Protein AF-A0ABD1R7N3-F1 (afdb_monomer)

Structure (mmCIF, N/CA/C/O backbone):
data_AF-A0ABD1R7N3-F1
#
_entry.id   AF-A0ABD1R7N3-F1
#
loop_
_atom_site.group_PDB
_atom_site.id
_atom_site.type_symbol
_atom_site.label_atom_id
_atom_site.label_alt_id
_atom_site.label_comp_id
_atom_site.label_asym_id
_atom_site.label_entity_id
_atom_site.label_seq_id
_atom_site.pdbx_PDB_ins_code
_atom_site.Cartn_x
_atom_site.Cartn_y
_atom_site.Cartn_z
_atom_site.occupancy
_atom_site.B_iso_or_equiv
_atom_site.auth_seq_id
_atom_site.auth_comp_id
_atom_site.auth_asym_id
_atom_site.auth_atom_id
_atom_site.pdbx_PDB_model_num
ATOM 1 N N . MET A 1 1 ? 25.320 10.946 -57.140 1.00 37.78 1 MET A N 1
ATOM 2 C CA . MET A 1 1 ? 24.862 9.966 -56.133 1.00 37.78 1 MET A CA 1
ATOM 3 C C . MET A 1 1 ? 26.079 9.510 -55.346 1.00 37.78 1 MET A C 1
ATOM 5 O O . MET A 1 1 ? 26.858 8.712 -55.850 1.00 37.78 1 MET A O 1
ATOM 9 N N . ALA A 1 2 ? 26.329 10.124 -54.188 1.00 44.28 2 ALA A N 1
ATOM 10 C CA . ALA A 1 2 ? 27.490 9.799 -53.368 1.00 44.28 2 ALA A CA 1
ATOM 11 C C . ALA A 1 2 ? 27.186 8.531 -52.565 1.00 44.28 2 ALA A C 1
ATOM 13 O O . ALA A 1 2 ? 26.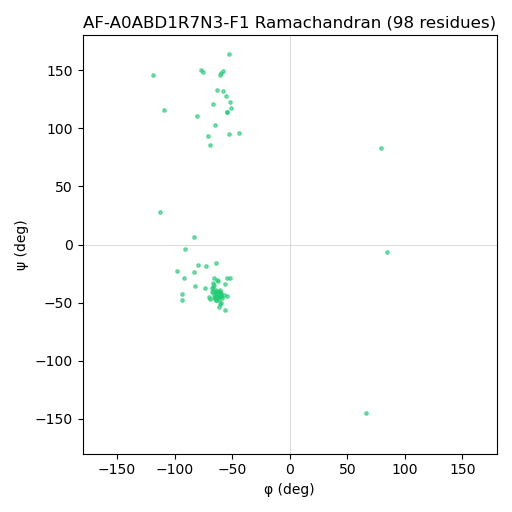324 8.531 -51.690 1.00 44.28 2 ALA A O 1
ATOM 14 N N . PHE A 1 3 ? 27.867 7.446 -52.925 1.00 52.19 3 PHE A N 1
ATOM 15 C CA . PHE A 1 3 ? 27.916 6.218 -52.146 1.00 52.19 3 PHE A CA 1
ATOM 16 C C . PHE A 1 3 ? 28.408 6.541 -50.732 1.00 52.19 3 PHE A C 1
ATOM 18 O O . PHE A 1 3 ? 29.454 7.173 -50.573 1.00 52.19 3 PHE A O 1
ATOM 25 N N . PHE A 1 4 ? 27.655 6.097 -49.725 1.00 57.94 4 PHE A N 1
ATOM 26 C CA . PHE A 1 4 ? 28.059 6.072 -48.323 1.00 57.94 4 PHE A CA 1
ATOM 27 C C . PHE A 1 4 ? 29.414 5.358 -48.198 1.00 57.94 4 PHE A C 1
ATOM 29 O O . PHE A 1 4 ? 29.488 4.130 -48.145 1.00 57.94 4 PHE A O 1
ATOM 36 N N . ARG A 1 5 ? 30.510 6.124 -48.180 1.00 57.84 5 ARG A N 1
ATOM 37 C CA . ARG A 1 5 ? 31.811 5.635 -47.726 1.00 57.84 5 ARG A CA 1
ATOM 38 C C . ARG A 1 5 ? 31.699 5.474 -46.216 1.00 57.84 5 ARG A C 1
ATOM 40 O O . ARG A 1 5 ? 31.892 6.441 -45.494 1.00 57.84 5 ARG A O 1
ATOM 47 N N . LEU A 1 6 ? 31.359 4.268 -45.770 1.00 58.22 6 LEU A N 1
ATOM 48 C CA . LEU A 1 6 ? 31.464 3.881 -44.367 1.00 58.22 6 LEU A CA 1
ATOM 49 C C . LEU A 1 6 ? 32.949 3.905 -43.993 1.00 58.22 6 LEU A C 1
ATOM 51 O O . LEU A 1 6 ? 33.724 3.037 -44.401 1.00 58.22 6 LEU A O 1
ATOM 55 N N . ILE A 1 7 ? 33.366 4.955 -43.295 1.00 64.19 7 ILE A N 1
ATOM 56 C CA . ILE A 1 7 ? 34.734 5.099 -42.790 1.00 64.19 7 ILE A CA 1
ATOM 57 C C . ILE A 1 7 ? 34.848 4.194 -41.554 1.00 64.19 7 ILE A C 1
ATOM 59 O O . ILE A 1 7 ? 33.870 3.986 -40.846 1.00 64.19 7 ILE A O 1
ATOM 63 N N . SER A 1 8 ? 36.029 3.647 -41.245 1.00 62.38 8 SER A N 1
ATOM 64 C CA . SER A 1 8 ? 36.228 2.774 -40.064 1.00 62.38 8 SER A CA 1
ATOM 65 C C . SER A 1 8 ? 35.714 3.399 -38.744 1.00 62.38 8 SER A C 1
ATOM 67 O O . SER A 1 8 ? 35.243 2.700 -37.846 1.00 62.38 8 SER A O 1
ATOM 69 N N . GLY A 1 9 ? 35.716 4.736 -38.658 1.00 67.25 9 GLY A N 1
ATOM 70 C CA . GLY A 1 9 ? 35.115 5.501 -37.562 1.00 67.25 9 GLY A CA 1
ATOM 71 C C . GLY A 1 9 ? 33.592 5.352 -37.426 1.00 67.25 9 GLY A C 1
ATOM 72 O O . GLY A 1 9 ? 33.102 5.356 -36.299 1.00 67.25 9 GLY A O 1
ATOM 73 N N . ASP A 1 10 ? 32.854 5.132 -38.520 1.00 75.69 10 ASP A N 1
ATOM 74 C CA . ASP A 1 10 ? 31.395 4.937 -38.498 1.00 75.69 10 ASP A CA 1
ATOM 75 C C . ASP A 1 10 ? 31.008 3.642 -37.784 1.00 75.69 10 ASP A C 1
ATOM 77 O O . ASP A 1 10 ? 30.027 3.609 -37.047 1.00 75.69 10 ASP A O 1
ATOM 81 N N . VAL A 1 11 ? 31.802 2.577 -37.938 1.00 81.25 11 VAL A N 1
ATOM 82 C CA . VAL A 1 11 ? 31.553 1.295 -37.256 1.00 81.25 11 VAL A CA 1
ATOM 83 C C . VAL A 1 11 ? 31.729 1.450 -35.746 1.00 81.25 11 VAL A C 1
ATOM 85 O O . VAL A 1 11 ? 30.952 0.900 -34.965 1.00 81.25 11 VAL A O 1
ATOM 88 N N . THR A 1 12 ? 32.732 2.216 -35.320 1.00 83.94 12 THR A N 1
ATOM 89 C CA . THR A 1 12 ? 32.973 2.504 -33.901 1.00 83.94 12 THR A CA 1
ATOM 90 C C . THR A 1 12 ? 31.887 3.415 -33.331 1.00 83.94 12 THR A C 1
ATOM 92 O O . THR A 1 12 ? 31.340 3.110 -32.274 1.00 83.94 12 THR A O 1
ATOM 95 N N . GLY A 1 13 ? 31.508 4.478 -34.049 1.00 85.06 13 GLY A N 1
ATOM 96 C CA . GLY A 1 13 ? 30.410 5.362 -33.654 1.00 85.06 13 GLY A CA 1
ATOM 97 C C . GLY A 1 13 ? 29.079 4.618 -33.542 1.00 85.06 13 GLY A C 1
ATOM 98 O O . GLY A 1 13 ? 28.384 4.739 -32.536 1.00 85.06 13 GLY A O 1
ATOM 99 N N . PHE A 1 14 ? 28.766 3.761 -34.516 1.00 88.50 14 PHE A N 1
ATOM 100 C CA . PHE A 1 14 ? 27.571 2.922 -34.494 1.00 88.50 14 PHE A CA 1
ATOM 101 C C . PHE A 1 14 ? 27.558 1.959 -33.302 1.00 88.50 14 PHE A C 1
ATOM 103 O O . PHE A 1 14 ? 26.537 1.832 -32.633 1.00 88.50 14 PHE A O 1
ATOM 110 N N . LYS A 1 15 ? 28.691 1.320 -32.979 1.00 87.56 15 LYS A N 1
ATOM 111 C CA . LYS A 1 15 ? 28.809 0.455 -31.792 1.00 87.56 15 LYS A CA 1
ATOM 112 C C . LYS A 1 15 ? 28.557 1.217 -30.494 1.00 87.56 15 LYS A C 1
ATOM 114 O O . LYS A 1 15 ? 27.874 0.696 -29.617 1.00 87.56 15 LYS A O 1
ATOM 119 N N . VAL A 1 16 ? 29.077 2.439 -30.377 1.00 92.56 16 VAL A N 1
ATOM 120 C CA . VAL A 1 16 ? 28.853 3.291 -29.201 1.00 92.56 16 VAL A CA 1
ATOM 121 C C . VAL A 1 16 ? 27.383 3.688 -29.095 1.00 92.56 16 VAL A C 1
ATOM 123 O O . VAL A 1 16 ? 26.798 3.540 -28.028 1.00 92.56 16 VAL A O 1
ATOM 126 N N . LEU A 1 17 ? 26.761 4.121 -30.195 1.00 94.44 17 LEU A N 1
ATOM 127 C CA . LEU A 1 17 ? 25.337 4.467 -30.218 1.00 94.44 17 LEU A CA 1
ATOM 128 C C . LEU A 1 17 ? 24.450 3.263 -29.890 1.00 94.44 17 LEU A C 1
ATOM 130 O O . LEU A 1 17 ? 23.499 3.397 -29.124 1.00 94.44 17 LEU A O 1
ATOM 134 N N . LEU A 1 18 ? 24.784 2.081 -30.412 1.00 94.94 18 LEU A N 1
ATOM 135 C CA . LEU A 1 18 ? 24.074 0.842 -30.115 1.00 94.94 18 LEU A CA 1
ATOM 136 C C . LEU A 1 18 ? 24.205 0.464 -28.634 1.00 94.94 18 LEU A C 1
ATOM 138 O O . LEU A 1 18 ? 23.207 0.138 -27.998 1.00 94.9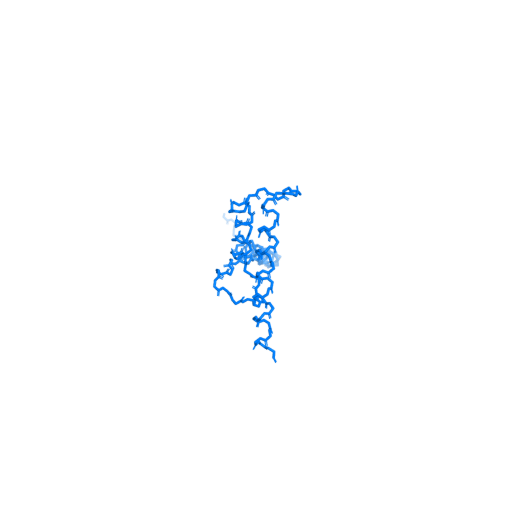4 18 LEU A O 1
ATOM 142 N N . ALA A 1 19 ? 25.410 0.551 -28.065 1.00 94.56 19 ALA A N 1
ATOM 143 C CA . ALA A 1 19 ? 25.632 0.304 -26.643 1.00 94.56 19 ALA A CA 1
ATOM 144 C C . ALA A 1 19 ? 24.854 1.298 -25.768 1.00 94.56 19 ALA A C 1
ATOM 146 O O . ALA A 1 19 ? 24.235 0.900 -24.781 1.00 94.56 19 ALA A O 1
ATOM 147 N N . LEU A 1 20 ? 24.828 2.576 -26.161 1.00 96.19 20 LEU A N 1
ATOM 148 C CA . LEU A 1 20 ? 24.064 3.610 -25.474 1.00 96.19 20 LEU A CA 1
ATOM 149 C C . LEU A 1 20 ? 22.561 3.311 -25.530 1.00 96.19 20 LEU A C 1
ATOM 151 O O . LEU A 1 20 ? 21.890 3.352 -24.505 1.00 96.19 20 LEU A O 1
ATOM 155 N N . ALA A 1 21 ? 22.044 2.945 -26.704 1.00 97.00 21 ALA A N 1
ATOM 156 C CA . ALA A 1 21 ? 20.639 2.600 -26.894 1.00 97.00 21 ALA A CA 1
ATOM 157 C C . ALA A 1 21 ? 20.227 1.382 -26.055 1.00 97.00 21 ALA A C 1
ATOM 159 O O . ALA A 1 21 ? 19.177 1.411 -25.419 1.00 97.00 21 ALA A O 1
ATOM 160 N N . ILE A 1 22 ? 21.065 0.342 -25.999 1.00 97.00 22 ILE A N 1
ATOM 161 C CA . ILE A 1 22 ? 20.819 -0.839 -25.159 1.00 97.00 22 ILE A CA 1
ATOM 162 C C . ILE A 1 22 ? 20.820 -0.449 -23.681 1.00 97.00 22 ILE A C 1
ATOM 164 O O . ILE A 1 22 ? 19.902 -0.816 -22.955 1.00 97.00 22 ILE A O 1
ATOM 168 N N . MET A 1 23 ? 21.814 0.318 -23.234 1.00 97.25 23 MET A N 1
ATOM 169 C CA . MET A 1 23 ? 21.909 0.768 -21.845 1.00 97.25 23 MET A CA 1
ATOM 170 C C . MET A 1 23 ? 20.682 1.591 -21.437 1.00 97.25 23 MET A C 1
ATOM 172 O O . MET A 1 23 ? 20.051 1.285 -20.428 1.00 97.25 23 MET A O 1
ATOM 176 N N . TYR A 1 24 ? 20.303 2.595 -22.232 1.00 96.81 24 TYR A N 1
ATOM 177 C CA . TYR A 1 24 ? 19.107 3.393 -21.963 1.00 96.81 24 TYR A CA 1
ATOM 178 C C . TYR A 1 24 ? 17.831 2.555 -22.047 1.00 96.81 24 TYR A C 1
ATOM 180 O O . TYR A 1 24 ? 16.963 2.709 -21.196 1.00 96.81 24 TYR A O 1
ATOM 188 N N . GLY A 1 25 ? 17.735 1.623 -22.996 1.00 97.12 25 GLY A N 1
ATOM 189 C CA . GLY A 1 25 ? 16.612 0.693 -23.099 1.00 97.12 25 GLY A CA 1
ATOM 190 C C . GLY A 1 25 ? 16.464 -0.193 -21.861 1.00 97.12 25 GLY A C 1
ATOM 191 O O . GLY A 1 25 ? 15.358 -0.338 -21.347 1.00 97.12 25 GLY A O 1
ATOM 192 N N . LEU A 1 26 ? 17.568 -0.727 -21.332 1.00 96.88 26 LEU A N 1
ATOM 193 C CA . LEU A 1 26 ? 17.576 -1.515 -20.097 1.00 96.88 26 LEU A CA 1
ATOM 194 C C . LEU A 1 26 ? 17.165 -0.672 -18.888 1.00 96.88 26 LEU A C 1
ATOM 196 O O . LEU A 1 26 ? 16.332 -1.113 -18.100 1.00 96.88 26 LEU A O 1
ATOM 200 N N . ILE A 1 27 ? 17.696 0.549 -18.759 1.00 96.38 27 ILE A N 1
ATOM 201 C CA . ILE A 1 27 ? 17.318 1.473 -17.680 1.00 96.38 27 ILE A CA 1
ATOM 202 C C . ILE A 1 27 ? 15.825 1.812 -17.775 1.00 96.38 27 ILE A C 1
ATOM 204 O O . ILE A 1 27 ? 15.107 1.700 -16.784 1.00 96.38 27 ILE A O 1
ATOM 208 N N . SER A 1 28 ? 15.330 2.165 -18.962 1.00 95.56 28 SER A N 1
ATOM 209 C CA . SER A 1 28 ? 13.913 2.452 -19.191 1.00 95.56 28 SER A CA 1
ATOM 210 C C . SER A 1 28 ? 13.025 1.244 -18.909 1.00 95.56 28 SER A C 1
ATOM 212 O O . SER A 1 28 ? 11.980 1.410 -18.290 1.00 95.56 28 SER A O 1
ATOM 214 N N . TYR A 1 29 ? 13.437 0.037 -19.302 1.00 93.75 29 TYR A N 1
ATOM 215 C CA . TYR A 1 29 ? 12.703 -1.193 -19.011 1.00 93.75 29 TYR A CA 1
ATOM 216 C C . TYR A 1 29 ? 12.647 -1.476 -17.508 1.00 93.75 29 TYR A C 1
ATOM 218 O O . TYR A 1 29 ? 11.575 -1.766 -16.985 1.00 93.75 29 TYR A O 1
ATOM 226 N N . LEU A 1 30 ? 13.765 -1.334 -16.791 1.00 90.81 30 LEU A N 1
ATOM 227 C CA . LEU A 1 30 ? 13.809 -1.511 -15.339 1.00 90.81 30 LEU A CA 1
ATOM 228 C C . LEU A 1 30 ? 12.929 -0.491 -14.615 1.00 90.81 30 LEU A C 1
ATOM 230 O O . LEU A 1 30 ? 12.174 -0.865 -13.721 1.00 90.81 30 LEU A O 1
ATOM 234 N N . VAL A 1 31 ? 12.978 0.781 -15.015 1.00 90.62 31 VAL A N 1
ATOM 235 C CA . VAL A 1 31 ? 12.124 1.836 -14.450 1.00 90.62 31 VAL A CA 1
ATOM 236 C C . VAL A 1 31 ? 10.655 1.565 -14.761 1.00 90.62 31 VAL A C 1
ATOM 238 O O . VAL A 1 31 ? 9.825 1.592 -13.856 1.00 90.62 31 VAL A O 1
ATOM 241 N N . TYR A 1 32 ? 10.325 1.241 -16.011 1.00 89.31 32 TYR A N 1
ATOM 242 C CA . TYR A 1 32 ? 8.965 0.899 -16.418 1.00 89.31 32 TYR A CA 1
ATOM 243 C C . TYR A 1 32 ? 8.439 -0.301 -15.630 1.00 89.31 32 TYR A C 1
ATOM 245 O O . TYR A 1 32 ? 7.343 -0.233 -15.079 1.00 89.31 32 TYR A O 1
ATOM 253 N N . SER A 1 33 ? 9.249 -1.353 -15.505 1.00 82.69 33 SER A N 1
ATOM 254 C CA . SER A 1 33 ? 8.936 -2.533 -14.708 1.00 82.69 33 SER A CA 1
ATOM 255 C C . SER A 1 33 ? 8.789 -2.185 -13.233 1.00 82.69 33 SER A C 1
ATOM 257 O O . SER A 1 33 ? 7.871 -2.678 -12.614 1.00 82.69 33 SER A O 1
ATOM 259 N N . THR A 1 34 ? 9.614 -1.319 -12.653 1.00 81.25 34 THR A N 1
ATOM 260 C CA . THR A 1 34 ? 9.498 -0.917 -11.235 1.00 81.25 34 THR A CA 1
ATOM 261 C C . THR A 1 34 ? 8.225 -0.107 -10.978 1.00 81.25 34 THR A C 1
ATOM 263 O O . THR A 1 34 ? 7.589 -0.266 -9.944 1.00 81.25 34 THR A O 1
ATOM 266 N N . ILE A 1 35 ? 7.834 0.751 -11.924 1.00 82.00 35 ILE A N 1
ATOM 267 C CA . ILE A 1 35 ? 6.617 1.567 -11.829 1.00 82.00 35 ILE A CA 1
ATOM 268 C C . ILE A 1 35 ? 5.354 0.716 -12.053 1.00 82.00 35 ILE A C 1
ATOM 270 O O . ILE A 1 35 ? 4.335 0.948 -11.407 1.00 82.00 35 ILE A O 1
ATOM 274 N N . HIS A 1 36 ? 5.399 -0.257 -12.972 1.00 74.94 36 HIS A N 1
ATOM 275 C CA . HIS A 1 36 ? 4.228 -1.050 -13.381 1.00 74.94 36 HIS A CA 1
ATOM 276 C C . HIS A 1 36 ? 4.125 -2.411 -12.693 1.00 74.94 36 HIS A C 1
ATOM 278 O O . HIS A 1 36 ? 3.019 -2.941 -12.563 1.00 74.94 36 HIS A O 1
ATOM 284 N N . MET A 1 37 ? 5.230 -2.967 -12.194 1.00 62.62 37 MET A N 1
ATOM 285 C CA . MET A 1 37 ? 5.187 -3.916 -11.089 1.00 62.62 37 MET A CA 1
ATOM 286 C C . MET A 1 37 ? 4.780 -3.094 -9.884 1.00 62.62 37 MET A C 1
ATOM 288 O O . MET A 1 37 ? 5.610 -2.580 -9.144 1.00 62.62 37 MET A O 1
ATOM 292 N N . LYS A 1 38 ? 3.465 -2.938 -9.743 1.00 54.53 38 LYS A N 1
ATOM 293 C CA . LYS A 1 38 ? 2.809 -2.570 -8.500 1.00 54.53 38 LYS A CA 1
ATOM 294 C C . LYS A 1 38 ? 3.452 -3.415 -7.407 1.00 54.53 38 LYS A C 1
ATOM 296 O O . LYS A 1 38 ? 3.118 -4.591 -7.257 1.00 54.53 38 LYS A O 1
ATOM 301 N N . PHE A 1 39 ? 4.440 -2.856 -6.713 1.00 51.53 39 PHE A N 1
ATOM 302 C CA . PHE A 1 39 ? 4.913 -3.421 -5.468 1.00 51.53 39 PHE A CA 1
ATOM 303 C C . PHE A 1 39 ? 3.659 -3.540 -4.619 1.00 51.53 39 PHE A C 1
ATOM 305 O O . PHE A 1 39 ? 3.035 -2.531 -4.309 1.00 51.53 39 PHE A O 1
ATOM 312 N N . ILE A 1 40 ? 3.291 -4.790 -4.336 1.00 54.84 40 ILE A N 1
ATOM 313 C CA . ILE A 1 40 ? 2.065 -5.193 -3.656 1.00 54.84 40 ILE A CA 1
ATOM 314 C C . ILE A 1 40 ? 0.857 -5.177 -4.613 1.00 54.84 40 ILE A C 1
ATOM 316 O O . ILE A 1 40 ? 0.030 -4.273 -4.633 1.00 54.84 40 ILE A O 1
ATOM 320 N N . THR A 1 41 ? 0.671 -6.258 -5.381 1.00 51.81 41 THR A N 1
ATOM 321 C CA . THR A 1 41 ? -0.704 -6.761 -5.524 1.00 51.81 41 THR A CA 1
ATOM 322 C C . THR A 1 41 ? -1.234 -6.903 -4.099 1.00 51.81 41 THR A C 1
ATOM 324 O O . THR A 1 41 ? -0.600 -7.654 -3.347 1.00 51.81 41 THR A O 1
ATOM 327 N N . PRO A 1 42 ? -2.294 -6.178 -3.691 1.00 53.78 42 PRO A N 1
ATOM 328 C CA . PRO A 1 42 ? -2.804 -6.272 -2.335 1.00 53.78 42 PRO A CA 1
ATOM 329 C C . PRO A 1 42 ? -3.075 -7.744 -2.082 1.00 53.78 42 PRO A C 1
ATOM 331 O O . PRO A 1 42 ? -3.878 -8.367 -2.780 1.00 53.78 42 PRO A O 1
ATOM 334 N N . LEU A 1 43 ? -2.313 -8.322 -1.152 1.00 57.56 43 LEU A N 1
ATOM 335 C CA . LEU A 1 43 ? -2.550 -9.682 -0.701 1.00 57.56 43 LEU A CA 1
ATOM 336 C C . LEU A 1 43 ? -4.031 -9.712 -0.320 1.00 57.56 43 LEU A C 1
ATOM 338 O O . LEU A 1 43 ? -4.467 -8.844 0.441 1.00 57.56 43 LEU A O 1
ATOM 342 N N . GLY A 1 44 ? -4.807 -10.612 -0.929 1.00 60.56 44 GLY A N 1
ATOM 343 C CA . GLY A 1 44 ? -6.253 -10.671 -0.718 1.00 60.56 44 GLY A CA 1
ATOM 344 C C . GLY A 1 44 ? -6.591 -10.756 0.771 1.00 60.56 44 GLY A C 1
ATOM 345 O O . GLY A 1 44 ? -5.727 -11.057 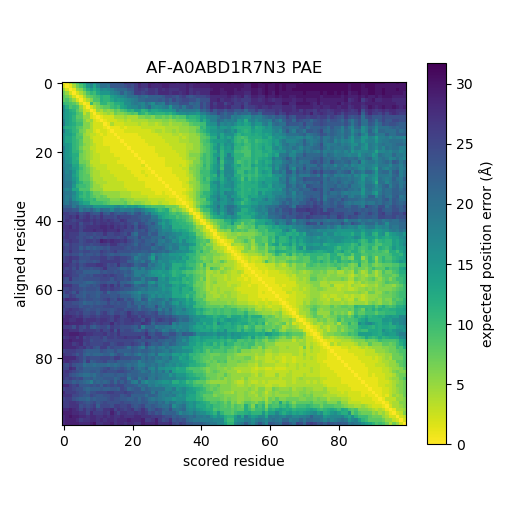1.594 1.00 60.56 44 GLY A O 1
ATOM 346 N N . ILE A 1 45 ? -7.842 -10.490 1.138 1.00 61.41 45 ILE A N 1
ATOM 347 C CA . ILE A 1 45 ? -8.272 -10.523 2.546 1.00 61.41 45 ILE A CA 1
ATOM 348 C C . ILE A 1 45 ? -7.940 -11.868 3.233 1.00 61.41 45 ILE A C 1
ATOM 350 O O . ILE A 1 45 ? -7.592 -11.895 4.417 1.00 61.41 45 ILE A O 1
ATOM 354 N N . ASP A 1 46 ? -7.908 -12.941 2.435 1.00 65.00 46 ASP A N 1
ATOM 355 C CA . ASP A 1 46 ? -7.599 -14.328 2.806 1.00 65.00 46 ASP A CA 1
ATOM 356 C C . ASP A 1 46 ? -6.097 -14.655 2.866 1.00 65.00 46 ASP A C 1
ATOM 358 O O . ASP A 1 46 ? -5.710 -15.814 3.012 1.00 65.00 46 ASP A O 1
ATOM 362 N N . ALA A 1 47 ? -5.218 -13.661 2.711 1.00 64.94 47 ALA A N 1
ATOM 363 C CA . ALA A 1 47 ? -3.784 -13.880 2.836 1.00 64.94 47 ALA A CA 1
ATOM 364 C C . ALA A 1 47 ? -3.427 -14.453 4.220 1.00 64.94 47 ALA A C 1
ATOM 366 O O . ALA A 1 47 ? -4.086 -14.130 5.207 1.00 64.94 47 ALA A O 1
ATOM 367 N N . PRO A 1 48 ? -2.376 -15.269 4.354 1.00 67.75 48 PRO A N 1
ATOM 368 C CA . PRO A 1 48 ? -2.011 -15.798 5.661 1.00 67.75 48 PRO A CA 1
ATOM 369 C C . PRO A 1 48 ? -1.672 -14.665 6.650 1.00 67.75 48 PRO A C 1
ATOM 371 O O . PRO A 1 48 ? -1.202 -13.590 6.273 1.00 67.75 48 PRO A O 1
ATOM 374 N N . LEU A 1 49 ? -2.013 -14.875 7.927 1.00 67.44 49 LEU A N 1
ATOM 375 C CA . LEU A 1 49 ? -1.863 -13.891 9.015 1.00 67.44 49 LEU A CA 1
ATOM 376 C C . LEU A 1 49 ? -0.400 -13.517 9.301 1.00 67.44 49 LEU A C 1
ATOM 378 O O . LEU A 1 49 ? -0.150 -12.492 9.929 1.00 67.44 49 LEU A O 1
ATOM 382 N N . ASP A 1 50 ? 0.541 -14.318 8.802 1.00 66.75 50 ASP A N 1
ATOM 383 C CA . ASP A 1 50 ? 1.987 -14.108 8.877 1.00 66.75 50 ASP A CA 1
ATOM 384 C C . ASP A 1 50 ? 2.497 -12.983 7.957 1.00 66.75 50 ASP A C 1
ATOM 386 O O . ASP A 1 50 ? 3.599 -12.466 8.152 1.00 66.75 50 ASP A O 1
ATOM 390 N N . ARG A 1 51 ? 1.705 -12.586 6.952 1.00 67.38 51 ARG A N 1
ATOM 391 C CA . ARG A 1 51 ? 2.082 -11.611 5.927 1.00 67.38 51 ARG A CA 1
ATOM 392 C C . ARG A 1 51 ? 1.180 -10.390 5.951 1.00 67.38 51 ARG A C 1
ATOM 394 O O . ARG A 1 51 ? -0.025 -10.452 6.190 1.00 67.38 51 ARG A O 1
ATOM 401 N N . PHE A 1 52 ? 1.785 -9.245 5.645 1.00 68.12 52 PHE A N 1
ATOM 402 C CA . PHE A 1 52 ? 1.049 -7.998 5.510 1.00 68.12 52 PHE A CA 1
ATOM 403 C C . PHE A 1 52 ? 0.118 -8.058 4.289 1.00 68.12 52 PHE A C 1
ATOM 405 O O . PHE A 1 52 ? 0.567 -8.229 3.155 1.00 68.12 52 PHE A O 1
ATOM 412 N N . SER A 1 53 ? -1.183 -7.895 4.534 1.00 74.94 53 SER A N 1
ATOM 413 C CA . SER A 1 53 ? -2.215 -7.727 3.511 1.00 74.94 53 SER A CA 1
ATOM 414 C C . SER A 1 53 ? -2.713 -6.289 3.553 1.00 74.94 53 SER A C 1
ATOM 416 O O . SER A 1 53 ? -3.318 -5.853 4.532 1.00 74.94 53 SER A O 1
ATOM 418 N N . GLU A 1 54 ? -2.474 -5.553 2.472 1.00 71.19 54 GLU A N 1
ATOM 419 C CA . GLU A 1 54 ? -2.980 -4.190 2.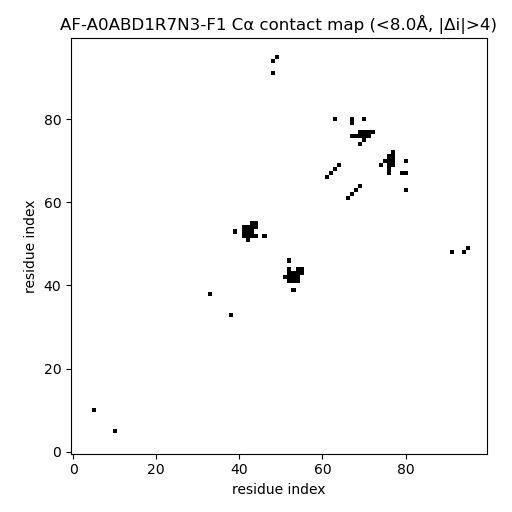314 1.00 71.19 54 GLU A CA 1
ATOM 420 C C . GLU A 1 54 ? -4.516 -4.156 2.346 1.00 71.19 54 GLU A C 1
ATOM 422 O O . GLU A 1 54 ? -5.095 -3.292 2.998 1.00 71.19 54 GLU A O 1
ATOM 427 N N . ALA A 1 55 ? -5.182 -5.144 1.736 1.00 75.19 55 ALA A N 1
ATOM 428 C CA . ALA A 1 55 ? -6.640 -5.257 1.766 1.00 75.19 55 ALA A CA 1
ATOM 429 C C . ALA A 1 55 ? -7.177 -5.415 3.201 1.00 75.19 55 ALA A C 1
ATOM 431 O O . ALA A 1 55 ? -8.138 -4.747 3.576 1.00 75.19 55 ALA A O 1
ATOM 432 N N . ARG A 1 56 ? -6.519 -6.234 4.036 1.00 79.06 56 ARG A N 1
ATOM 433 C CA . ARG A 1 56 ? -6.855 -6.373 5.463 1.00 79.06 56 ARG A CA 1
ATOM 434 C C . ARG A 1 56 ? -6.613 -5.077 6.237 1.00 79.06 56 ARG A C 1
ATOM 436 O O . ARG A 1 56 ? -7.426 -4.708 7.08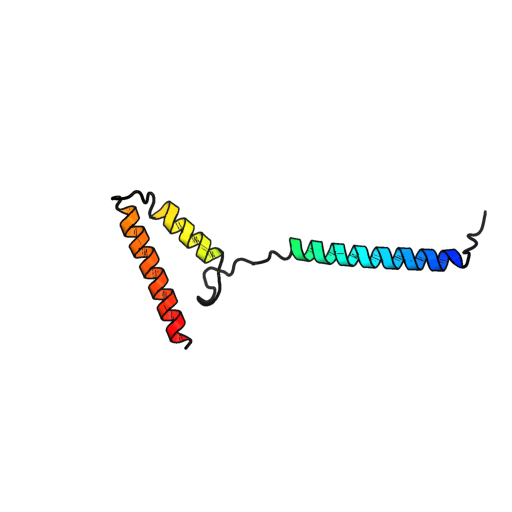0 1.00 79.06 56 ARG A O 1
ATOM 443 N N . ALA A 1 57 ? -5.512 -4.382 5.953 1.00 82.75 57 ALA A N 1
ATOM 444 C CA . ALA A 1 57 ? -5.200 -3.112 6.603 1.00 82.75 57 ALA A CA 1
ATOM 445 C C . ALA A 1 57 ? -6.255 -2.040 6.283 1.00 82.75 57 ALA A C 1
ATOM 447 O O . ALA A 1 57 ? -6.732 -1.361 7.192 1.00 82.75 57 ALA A O 1
ATOM 448 N N . ILE A 1 58 ? -6.660 -1.930 5.015 1.00 81.88 58 ILE A N 1
ATOM 449 C CA . ILE A 1 58 ? -7.708 -1.004 4.577 1.00 81.88 58 ILE A CA 1
ATOM 450 C C . ILE A 1 58 ? -9.057 -1.370 5.206 1.00 81.88 58 ILE A C 1
ATOM 452 O O . ILE A 1 58 ? -9.748 -0.475 5.687 1.00 81.88 58 ILE A O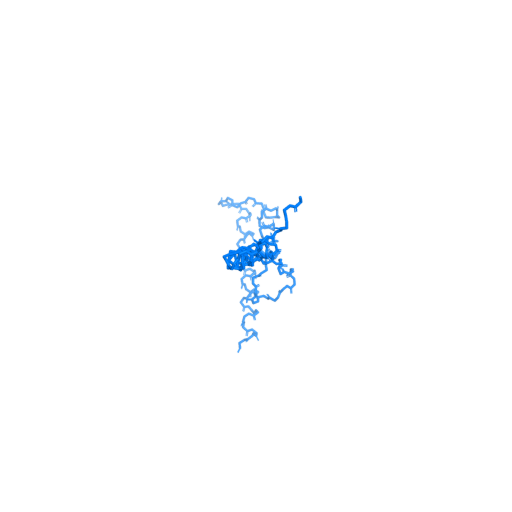 1
ATOM 456 N N . GLU A 1 59 ? -9.408 -2.656 5.290 1.00 82.50 59 GLU A N 1
ATOM 457 C CA . GLU A 1 59 ? -10.660 -3.075 5.933 1.00 82.50 59 GLU A CA 1
ATOM 458 C C . GLU A 1 59 ? -10.679 -2.724 7.427 1.00 82.50 59 GLU A C 1
ATOM 460 O O . GLU A 1 59 ? -11.671 -2.197 7.925 1.00 82.50 59 GLU A O 1
ATOM 465 N N . HIS A 1 60 ? -9.567 -2.911 8.147 1.00 84.25 60 HIS A N 1
ATOM 466 C CA . HIS A 1 60 ? -9.472 -2.450 9.534 1.00 84.25 60 HIS A CA 1
ATOM 467 C C . HIS A 1 60 ? -9.639 -0.936 9.641 1.00 84.25 60 HIS A C 1
ATOM 469 O O . HIS A 1 60 ? -10.350 -0.477 10.528 1.00 84.25 60 HIS A O 1
ATOM 475 N N . VAL A 1 61 ? -9.047 -0.148 8.739 1.00 84.31 61 VAL A N 1
ATOM 476 C CA . VAL A 1 61 ? -9.248 1.310 8.714 1.00 84.31 61 VAL A CA 1
ATOM 477 C C . VAL A 1 61 ? -10.712 1.663 8.449 1.00 84.31 61 VAL A C 1
ATOM 479 O O . VAL A 1 61 ? -11.237 2.549 9.126 1.00 84.31 61 VAL A O 1
ATOM 482 N N . ARG A 1 62 ? -11.385 0.957 7.533 1.00 85.12 62 ARG A N 1
ATOM 483 C CA . ARG A 1 62 ? -12.807 1.148 7.222 1.00 85.12 62 ARG A CA 1
ATOM 484 C C . ARG A 1 62 ? -13.681 0.865 8.441 1.00 85.12 62 ARG A C 1
ATOM 486 O O . ARG A 1 62 ? -14.398 1.758 8.874 1.00 85.12 62 ARG A O 1
ATOM 493 N N . VAL A 1 63 ? -13.544 -0.305 9.069 1.00 82.62 63 VAL A N 1
ATOM 494 C CA . VAL A 1 63 ? -14.288 -0.669 10.292 1.00 82.62 63 VAL A CA 1
ATOM 495 C C . VAL A 1 63 ? -14.043 0.352 11.404 1.00 82.62 63 VAL A C 1
ATOM 497 O O . VAL A 1 63 ? -14.957 0.814 12.085 1.00 82.62 63 VAL A O 1
ATOM 500 N N . LEU A 1 64 ? -12.788 0.763 11.574 1.00 82.75 64 LEU A N 1
ATOM 501 C CA . LEU A 1 64 ? -12.404 1.736 12.582 1.00 82.75 64 LEU A CA 1
ATOM 502 C C . LEU A 1 64 ? -13.006 3.137 12.314 1.00 82.75 64 LEU A C 1
ATOM 504 O O . LEU A 1 64 ? -13.339 3.838 13.273 1.00 82.75 64 LEU A O 1
ATOM 508 N N . SER A 1 65 ? -13.144 3.545 11.054 1.00 80.31 65 SER A N 1
ATOM 509 C CA . SER A 1 65 ? -13.561 4.904 10.676 1.00 80.31 65 SER A CA 1
ATOM 510 C C . SER A 1 65 ? -15.066 5.031 10.442 1.00 80.31 65 SER A C 1
ATOM 512 O O . SER A 1 65 ? -15.670 6.001 10.892 1.00 80.31 65 SER A O 1
ATOM 514 N N . GLU A 1 66 ? -15.668 4.059 9.761 1.00 79.62 66 GLU A N 1
ATOM 515 C CA . GLU A 1 66 ? -17.074 4.068 9.350 1.00 79.62 66 GLU A CA 1
ATOM 516 C C . GLU A 1 66 ? -17.972 3.363 10.369 1.00 79.62 66 GLU A C 1
ATOM 518 O O . GLU A 1 66 ? -18.979 3.933 10.782 1.00 79.62 66 GLU A O 1
ATOM 523 N N . ASP A 1 67 ? -17.592 2.162 10.822 1.00 77.50 67 ASP A N 1
ATOM 524 C CA . ASP A 1 67 ? -18.483 1.329 11.644 1.00 77.50 67 ASP A CA 1
ATOM 525 C C . ASP A 1 67 ? -18.455 1.748 13.129 1.00 77.50 67 ASP A C 1
ATOM 527 O O . ASP A 1 67 ? -19.477 1.713 13.812 1.00 77.50 67 ASP A O 1
ATOM 531 N N . ILE A 1 68 ? -17.293 2.176 13.643 1.00 75.88 68 ILE A N 1
ATOM 532 C CA . ILE A 1 68 ? -17.131 2.611 15.047 1.00 75.88 68 ILE A CA 1
ATOM 533 C C . ILE A 1 68 ? -17.342 4.125 15.219 1.00 75.88 68 ILE A C 1
ATOM 535 O O . ILE A 1 68 ? -17.764 4.589 16.281 1.00 75.88 68 ILE A O 1
ATOM 539 N N . GLY A 1 69 ? -17.049 4.917 14.185 1.00 71.50 69 GLY A N 1
ATOM 540 C CA . GLY A 1 69 ? -17.193 6.370 14.218 1.00 71.50 69 GLY A CA 1
ATOM 541 C C . GLY A 1 69 ? -16.239 7.078 15.194 1.00 71.50 69 GLY A C 1
ATOM 542 O O . GLY A 1 69 ? -15.074 6.706 15.360 1.00 71.50 69 GLY A O 1
ATOM 543 N N . GLY A 1 70 ? -16.714 8.163 15.816 1.00 75.50 70 GLY A N 1
ATOM 544 C CA . GLY A 1 70 ? -15.898 9.065 16.636 1.00 75.50 70 GLY A CA 1
ATOM 545 C C . GLY A 1 70 ? -15.298 8.407 17.886 1.00 75.50 70 GLY A C 1
ATOM 546 O O . GLY A 1 70 ? -15.995 7.755 18.657 1.00 75.50 70 GLY A O 1
ATOM 547 N N . ARG A 1 71 ? -14.000 8.639 18.117 1.00 74.00 71 ARG A N 1
ATOM 548 C CA . ARG A 1 71 ? -13.205 8.055 19.224 1.00 74.00 71 ARG A CA 1
ATOM 549 C C . ARG A 1 71 ? -12.764 9.087 20.253 1.00 74.00 71 ARG A C 1
ATOM 551 O O . ARG A 1 71 ? -11.712 8.948 20.868 1.00 74.00 71 ARG A O 1
ATOM 558 N N . GLN A 1 72 ? -13.544 10.149 20.402 1.00 79.44 72 GLN A N 1
ATOM 559 C CA . GLN A 1 72 ? -13.270 11.174 21.403 1.00 79.44 72 GLN A CA 1
ATOM 560 C C . GLN A 1 72 ? -13.265 10.544 22.803 1.00 79.44 72 GLN A C 1
ATOM 562 O O . GLN A 1 72 ? -13.982 9.567 23.051 1.00 79.44 72 GLN A O 1
ATOM 567 N N . GLU A 1 73 ? -12.451 11.070 23.714 1.00 72.12 73 GLU A N 1
ATOM 568 C CA . GLU A 1 73 ? -12.386 10.545 25.078 1.00 72.12 73 GLU A CA 1
ATOM 569 C C . GLU A 1 73 ? -13.766 10.602 25.752 1.00 72.12 73 GLU A C 1
ATOM 571 O O . GLU A 1 73 ? -14.486 11.593 25.662 1.00 72.12 73 GLU A O 1
ATOM 576 N N . GLY A 1 74 ? -14.175 9.489 26.368 1.00 74.50 74 GLY A N 1
ATOM 577 C CA . GLY A 1 74 ? -15.515 9.327 26.946 1.00 74.50 74 GLY A CA 1
ATOM 578 C C . GLY A 1 74 ? -16.607 8.877 25.965 1.00 74.50 74 GLY A C 1
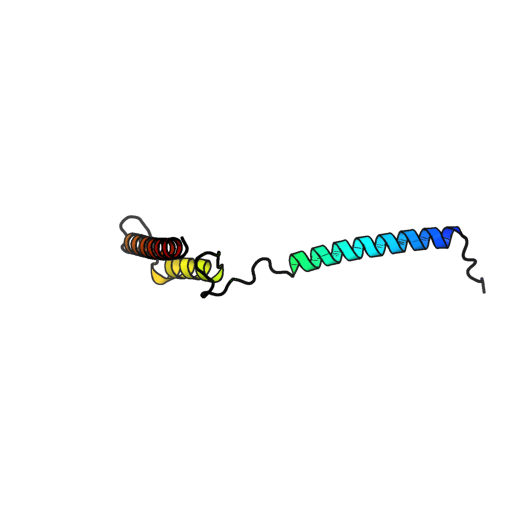ATOM 579 O O . GLY A 1 74 ? -17.708 8.551 26.406 1.00 74.50 74 GLY A O 1
ATOM 580 N N . SER A 1 75 ? -16.323 8.786 24.660 1.00 78.06 75 SER A N 1
ATOM 581 C CA . SER A 1 75 ? -17.278 8.251 23.682 1.00 78.06 75 SER A CA 1
ATOM 582 C C . SER A 1 75 ? -17.387 6.716 23.749 1.00 78.06 75 SER A C 1
ATOM 584 O O . SER A 1 75 ? -16.393 6.025 24.010 1.00 78.06 75 SER A O 1
ATOM 586 N N . PRO A 1 76 ? -18.567 6.142 23.448 1.00 80.00 76 PRO A N 1
ATOM 587 C CA . PRO A 1 76 ? -18.718 4.695 23.280 1.00 80.00 76 PRO A CA 1
ATOM 588 C C . PRO A 1 76 ? -17.779 4.117 22.208 1.00 80.00 76 PRO A C 1
ATOM 590 O O . PRO A 1 76 ? -17.260 3.012 22.383 1.00 80.00 76 PRO A O 1
ATOM 593 N N . GLY A 1 77 ? -17.499 4.892 21.152 1.00 79.12 77 GLY A N 1
ATOM 594 C CA . GLY A 1 77 ? -16.619 4.507 20.046 1.00 79.12 77 GLY A CA 1
ATOM 595 C C . GLY A 1 77 ? -15.170 4.254 20.470 1.00 79.12 77 GLY A C 1
ATOM 596 O O . GLY A 1 77 ? -14.523 3.354 19.940 1.00 79.12 77 GLY A O 1
ATOM 597 N N . LEU A 1 78 ? -14.663 4.945 21.500 1.00 82.12 78 LEU A N 1
ATOM 598 C CA . LEU A 1 78 ? -13.329 4.669 22.053 1.00 82.12 78 LEU A CA 1
ATOM 599 C C . LEU A 1 78 ? -13.240 3.258 22.659 1.00 82.12 78 LEU A C 1
ATOM 601 O O . LEU A 1 78 ? -12.281 2.524 22.416 1.00 82.12 78 LEU A O 1
ATOM 605 N N . ARG A 1 79 ? -14.258 2.855 23.432 1.00 83.94 79 ARG A N 1
ATOM 606 C CA . ARG A 1 79 ? -14.310 1.526 24.065 1.00 83.94 79 ARG A CA 1
ATOM 607 C C . ARG A 1 79 ? -14.465 0.421 23.022 1.00 83.94 79 ARG A C 1
ATOM 609 O O . ARG A 1 79 ? -13.801 -0.607 23.131 1.00 83.94 79 ARG A O 1
ATOM 616 N N . GLN A 1 80 ? -15.294 0.658 22.008 1.00 83.69 80 GLN A N 1
ATOM 617 C CA . GLN A 1 80 ? -15.517 -0.273 20.901 1.00 83.69 80 GLN A CA 1
ATOM 618 C C . GLN A 1 80 ? -14.254 -0.456 20.047 1.00 83.69 80 GLN A C 1
ATOM 620 O O . GLN A 1 80 ? -13.872 -1.589 19.765 1.00 83.69 80 GLN A O 1
ATOM 625 N N . ALA A 1 81 ? -13.536 0.627 19.725 1.00 85.75 81 ALA A N 1
ATOM 626 C CA . ALA A 1 81 ? -12.259 0.549 19.013 1.00 85.75 81 ALA A CA 1
ATOM 627 C C . ALA A 1 81 ? -11.209 -0.243 19.803 1.00 85.75 81 ALA A C 1
ATOM 629 O O . ALA A 1 81 ? -10.529 -1.100 19.241 1.00 85.75 81 ALA A O 1
ATOM 630 N N . ALA A 1 82 ? -11.101 -0.003 21.113 1.00 86.06 82 ALA A N 1
ATOM 631 C CA . ALA A 1 82 ? -10.161 -0.725 21.966 1.00 86.06 82 ALA A CA 1
ATOM 632 C C . ALA A 1 82 ? -10.481 -2.229 22.045 1.00 86.06 82 ALA A C 1
ATOM 634 O O . ALA A 1 82 ? -9.573 -3.059 21.979 1.00 86.06 82 ALA A O 1
ATOM 635 N N . GLN A 1 83 ? -11.764 -2.589 22.154 1.00 89.75 83 GLN A N 1
ATOM 636 C CA . GLN A 1 83 ? -12.206 -3.987 22.138 1.00 89.75 83 GLN A CA 1
ATOM 637 C C . GLN A 1 83 ? -11.904 -4.664 20.799 1.00 89.75 83 GLN A C 1
ATOM 639 O O . GLN A 1 83 ? -11.378 -5.775 20.791 1.00 89.75 83 GLN A O 1
ATOM 644 N N . TYR A 1 84 ? -12.174 -3.978 19.687 1.00 87.56 84 TYR A N 1
ATOM 645 C CA . TYR A 1 84 ? -11.886 -4.472 18.344 1.00 87.56 84 TYR A CA 1
ATOM 646 C C . TYR A 1 84 ? -10.388 -4.727 18.137 1.00 87.56 84 TYR A C 1
ATOM 648 O O . TYR A 1 84 ? -9.990 -5.830 17.772 1.00 87.56 84 TYR A O 1
ATOM 656 N N . ILE A 1 85 ? -9.536 -3.744 18.448 1.00 87.50 85 ILE A N 1
ATOM 657 C CA . ILE A 1 85 ? -8.077 -3.868 18.298 1.00 87.50 85 ILE A CA 1
ATOM 658 C C . ILE A 1 85 ? -7.537 -5.016 19.157 1.00 87.50 85 ILE A C 1
ATOM 660 O O . ILE A 1 85 ? -6.710 -5.800 18.691 1.00 87.50 85 ILE A O 1
ATOM 664 N N . LYS A 1 86 ? -8.027 -5.153 20.396 1.00 90.00 86 LYS A N 1
ATOM 665 C CA . LYS A 1 86 ? -7.642 -6.259 21.278 1.00 90.00 86 LYS A CA 1
ATOM 666 C C . LYS A 1 86 ? -8.011 -7.619 20.677 1.00 90.00 86 LYS A C 1
ATOM 668 O O . LYS A 1 86 ? -7.182 -8.523 20.701 1.00 90.00 86 LYS A O 1
ATOM 673 N N . ALA A 1 87 ? -9.216 -7.758 20.124 1.00 88.12 87 ALA A N 1
ATOM 674 C CA . ALA A 1 87 ? -9.655 -9.002 19.498 1.00 88.12 87 ALA A CA 1
ATOM 675 C C . ALA A 1 87 ? -8.767 -9.388 18.300 1.00 88.12 87 ALA A C 1
ATOM 677 O O . ALA A 1 87 ? -8.321 -10.534 18.232 1.00 88.12 87 ALA A O 1
ATOM 678 N N . GLN A 1 88 ? -8.431 -8.421 17.434 1.00 86.19 88 GLN A N 1
ATOM 679 C CA . GLN A 1 88 ? -7.532 -8.647 16.294 1.00 86.19 88 GLN A CA 1
ATOM 680 C C . GLN A 1 88 ? -6.116 -9.045 16.743 1.00 86.19 88 GLN A C 1
ATOM 682 O O . GLN A 1 88 ? -5.511 -9.955 16.177 1.00 86.19 88 GLN A O 1
ATOM 687 N N . LEU A 1 89 ? -5.587 -8.406 17.792 1.00 85.81 89 LEU A N 1
ATOM 688 C CA . LEU A 1 89 ? -4.283 -8.755 18.371 1.00 85.81 89 LEU A CA 1
ATOM 689 C C . LEU A 1 89 ? -4.268 -10.170 18.956 1.00 85.81 89 LEU A C 1
ATOM 691 O O . LEU A 1 89 ? -3.294 -10.899 18.770 1.00 85.81 89 LEU A O 1
ATOM 695 N N . ASP A 1 90 ? -5.337 -10.573 19.643 1.00 88.06 90 ASP A N 1
ATOM 696 C CA . ASP A 1 90 ? -5.453 -11.916 20.211 1.00 88.06 90 ASP A CA 1
ATOM 697 C C . ASP A 1 90 ? -5.538 -12.995 19.116 1.00 88.06 90 ASP A C 1
ATOM 699 O O . ASP A 1 90 ? -5.026 -14.100 19.300 1.00 88.06 90 ASP A O 1
ATOM 703 N N . GLU A 1 91 ? -6.152 -12.691 17.972 1.00 84.81 91 GLU A N 1
ATOM 704 C CA . GLU A 1 91 ? -6.209 -13.589 16.814 1.00 84.81 91 GLU A CA 1
ATOM 705 C C . GLU A 1 91 ? -4.839 -13.766 16.149 1.00 84.81 91 GLU A C 1
ATOM 707 O O . GLU A 1 91 ? -4.402 -14.902 15.956 1.00 84.81 91 GLU A O 1
ATOM 712 N N . ILE A 1 92 ? -4.114 -12.668 15.904 1.00 81.88 92 ILE A N 1
ATOM 713 C CA . ILE A 1 92 ? -2.737 -12.706 15.382 1.00 81.88 92 ILE A CA 1
ATOM 714 C C . ILE A 1 92 ? -1.828 -13.473 16.342 1.00 81.88 92 ILE A C 1
ATOM 716 O O . ILE A 1 92 ? -1.053 -14.332 15.920 1.00 81.88 92 ILE A O 1
ATOM 720 N N . LYS A 1 93 ? -1.958 -13.203 17.647 1.00 82.19 93 LYS A N 1
ATOM 721 C CA . LYS A 1 93 ? -1.222 -13.924 18.680 1.00 82.19 93 LYS A CA 1
ATOM 722 C C . LYS A 1 93 ? -1.500 -15.420 18.551 1.00 82.19 93 LYS A C 1
ATOM 724 O O . LYS A 1 93 ? -0.553 -16.171 18.361 1.00 82.19 93 LYS A O 1
ATOM 729 N N . ARG A 1 94 ? -2.763 -15.862 18.589 1.00 81.44 94 ARG A N 1
ATOM 730 C CA . ARG A 1 94 ? -3.124 -17.289 18.460 1.00 81.44 94 ARG A CA 1
ATOM 731 C C . ARG A 1 94 ? -2.559 -17.935 17.194 1.00 81.44 94 ARG A C 1
ATOM 733 O O . ARG A 1 94 ? -2.002 -19.018 17.305 1.00 81.44 94 ARG A O 1
ATOM 740 N N . ALA A 1 95 ? -2.648 -17.273 16.041 1.00 74.44 95 ALA A N 1
ATOM 741 C CA . ALA A 1 95 ? -2.078 -17.784 14.795 1.00 74.44 95 ALA A CA 1
ATOM 742 C C . ALA A 1 95 ? -0.550 -17.950 14.884 1.00 74.44 95 ALA A C 1
ATOM 744 O O . ALA A 1 95 ? -0.027 -18.984 14.485 1.00 74.44 95 ALA A O 1
ATOM 745 N N . SER A 1 96 ? 0.156 -16.995 15.503 1.00 68.75 96 SER A N 1
ATOM 746 C CA . SER A 1 96 ? 1.612 -17.084 15.694 1.00 68.75 96 SER A CA 1
ATOM 747 C C . SER A 1 96 ? 2.060 -18.219 16.628 1.00 68.75 96 SER A C 1
ATOM 749 O O . SER A 1 96 ? 3.147 -18.746 16.438 1.00 68.75 96 SER A O 1
ATOM 751 N N . TRP A 1 97 ? 1.231 -18.624 17.602 1.00 63.16 97 TRP A N 1
ATOM 752 C CA . TRP A 1 97 ? 1.527 -19.754 18.503 1.00 63.16 97 TRP A CA 1
ATOM 753 C C . TRP A 1 97 ? 1.251 -21.124 17.873 1.00 63.16 97 TRP A C 1
ATOM 755 O O . TRP A 1 97 ? 1.698 -22.130 18.408 1.00 63.16 97 TRP A O 1
ATOM 765 N N . ILE A 1 98 ? 0.471 -21.187 16.790 1.00 59.22 98 ILE A N 1
ATOM 766 C CA . ILE A 1 98 ? 0.157 -22.447 16.094 1.00 59.22 98 ILE A CA 1
ATOM 767 C C . ILE A 1 98 ? 1.280 -22.824 15.108 1.00 59.22 98 ILE A C 1
ATOM 769 O O . ILE A 1 98 ? 1.451 -23.999 14.798 1.00 59.22 98 ILE A O 1
ATOM 773 N N . GLU A 1 99 ? 2.060 -2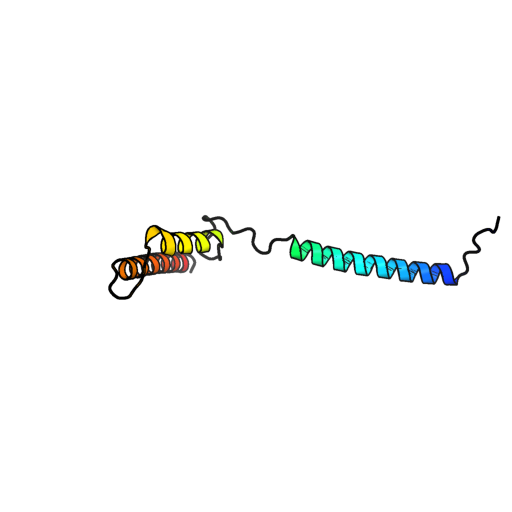1.842 14.650 1.00 57.38 99 GLU A N 1
ATOM 774 C CA . GLU A 1 99 ? 3.166 -22.007 13.691 1.00 57.38 99 GLU A CA 1
ATOM 775 C C . GLU A 1 99 ? 4.538 -22.277 14.368 1.00 57.38 99 GLU A C 1
ATOM 777 O O . GLU A 1 99 ? 5.533 -22.484 13.674 1.00 57.38 99 GLU A O 1
ATOM 782 N N . SER A 1 100 ? 4.612 -22.257 15.709 1.00 51.31 100 SER A N 1
ATOM 783 C CA . SER A 1 100 ? 5.832 -22.432 16.532 1.00 51.31 100 SER A CA 1
ATOM 784 C C . SER A 1 100 ? 5.867 -23.763 17.274 1.00 51.31 100 SER A C 1
ATOM 786 O O . SER A 1 100 ? 6.943 -24.398 17.301 1.00 51.31 100 SER A O 1
#

Radius of gyration: 28.75 Å; Cα contacts (8 Å, |Δi|>4): 40; chains: 1; bounding box: 55×34×83 Å

Mean predicted aligned error: 14.28 Å

Foldseek 3Di:
DDDPPCDPVNVVVVVVVVVVCVVVVVVVVVVVCVVPPPPDPQQPCPHDLVDDGPNVVVVLVCCLPPVLNDCPPPDPSVVVNVVVVVVVVVVSVVSVVVVD

Organism: NCBI:txid126358

Sequence (100 aa):
MAFFRLISGDVTGFKVLLALAIMYGLISYLVYSTIHMKFITPLGIDAPLDRFSEARAIEHVRVLSEDIGGRQEGSPGLRQAAQYIKAQLDEIKRASWIES

Solvent-accessible surface area (backbone atoms only — not comparable to full-atom values): 5849 Å² total; per-residue (Å²): 135,84,74,85,76,79,47,79,64,51,59,54,51,49,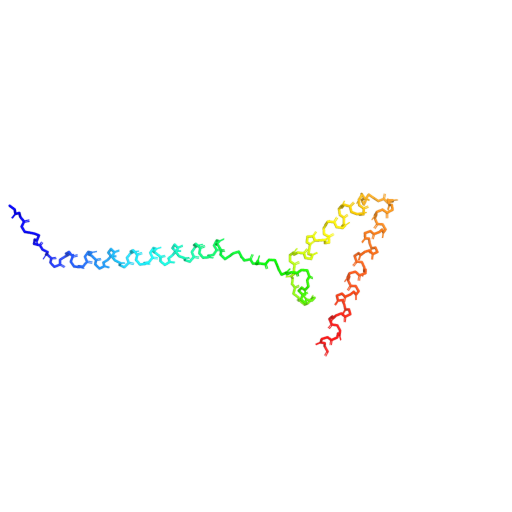50,50,53,49,51,49,50,52,51,51,48,52,51,51,49,52,51,50,45,58,69,68,48,55,82,68,71,58,35,52,75,84,46,62,88,91,51,90,25,57,47,44,53,52,49,52,52,44,46,53,54,69,76,46,41,66,58,52,91,91,35,71,23,36,58,50,50,52,52,52,54,50,52,54,50,54,50,53,49,54,56,59,64,72,79,109

pLDDT: mean 77.05, std 13.73, range [37.78, 97.25]

Secondary structure (DSSP, 8-state):
-------HHHHHHHHHHHHHHHHHHHHHHHHHHHHHS-S-----TTS-TTS--HHHHHHHHHIIIIIS----TT-HHHHHHHHHHHHHHHHHHHHHHH--

Nearest PDB structures (foldseek):
  1ilk-assembly1_A  TM=2.282E-01  e=8.191E+00  Homo sapiens
  1lqs-assembly1_M  TM=2.115E-01  e=7.689E+00  Human betaherpesvirus 5